Protein AF-A0A3M2XS09-F1 (afdb_monomer)

Nearest PDB structures (foldseek):
  5tky-assembly1_A  TM=6.395E-01  e=6.501E-02  Thermochaetoides thermophila DSM 1495
  3qml-assembly2_B  TM=7.418E-01  e=1.379E-01  Saccharomyces cerevisiae
  7n6g-assembly1_6L  TM=7.210E-01  e=4.142E-01  Chlamydomonas reinhardtii
  7sqc-assembly1_Z3  TM=6.525E-01  e=3.286E-01  Chlamydomonas reinhardtii

Sequence (148 aa):
QLSLQGVMPLFGYGSRMKSGAYMPTNHHMNLATWHTINAVYSQKSQLALGSMRYDIEDTGGIDRLFKLIEQRAGHWLAMEVEETKIQLTHTENRHLPMDRVEAGLSVDLSRVMFEAAIDAQLERVRNSVTTLLNDAGVSVEQVNTVFF

Secondary structure (DSSP, 8-state):
-HIIIIIGGGGTTTPBBTTSPBPP-HHHHHHTSGGGGGGGGSHHHHHHHHHHHHHBS--HHHHHHHHHHHTTTHHHHHHHHHHHHHHHTT-SEEEEE-TTTSTT-EEEEEHHHHHHHHHHHHHHHHHHHHHHHHHHT--GGG------

pLDDT: mean 93.39, std 3.36, range [74.25, 97.81]

Mean predicted aligned error: 4.47 Å

Foldseek 3Di:
DCQQPFPLVLQQRQFAWPVRDGDDCVQSVLLLDQVSPVVCLDPVNLVVLVVRCVGTPDNRNSLLNNLCNVVVCSNVSNVLSVVVLVVLVPDAKDKADDVSSPNPDITIDGNVNVCVVCVVVVVVVVVVVVVVCVVVVHDPVNDPDDDD

Solvent-accessible surface area (backbone atoms only — not comparable to full-atom values): 8432 Å² total; per-residue (Å²): 87,50,47,60,72,68,50,31,46,66,40,35,50,87,35,44,25,69,87,71,46,72,51,84,56,65,63,59,54,26,43,64,34,81,91,39,34,68,59,55,68,36,71,70,42,48,52,55,51,58,59,45,60,78,43,37,65,67,52,67,17,45,54,40,41,48,47,31,50,76,69,64,36,46,65,58,54,42,50,56,48,51,54,46,56,58,50,39,74,79,37,66,64,46,80,45,79,37,49,91,62,38,82,85,36,66,46,80,44,42,27,69,57,43,51,63,44,43,43,72,58,53,51,51,53,52,50,52,51,53,50,53,31,58,76,69,73,46,57,79,88,72,61,88,79,87,89,132

Organism: Pseudomonas syringae pv. maculicola (NCBI:txid59511)

Radius of gyration: 19.28 Å; Cα contacts (8 Å, |Δi|>4): 160; chains: 1; bounding box: 45×27×58 Å

InterPro domains:
  IPR013126 Heat shock protein 70 family [PF00012] (70-146)
  IPR043129 ATPase, nucleotide binding domain [SSF53067] (68-147)

Structure (mmCIF, N/CA/C/O backbone):
data_AF-A0A3M2XS09-F1
#
_entry.id   AF-A0A3M2XS09-F1
#
loop_
_atom_site.group_PDB
_atom_site.id
_atom_site.type_symbol
_atom_site.label_atom_id
_atom_site.label_alt_id
_atom_site.label_comp_id
_atom_site.label_asym_id
_atom_site.label_entity_id
_atom_site.label_seq_id
_atom_site.pdbx_PDB_ins_code
_atom_site.Cartn_x
_atom_site.Cartn_y
_atom_site.Cartn_z
_atom_site.occupancy
_atom_site.B_iso_or_equiv
_atom_site.auth_seq_id
_atom_site.auth_comp_id
_atom_site.auth_asym_id
_atom_site.auth_atom_id
_atom_site.pdbx_PDB_model_num
ATOM 1 N N . GLN A 1 1 ? -1.620 -1.458 5.378 1.00 85.06 1 GLN A N 1
ATOM 2 C CA . GLN A 1 1 ? -1.842 -2.913 5.477 1.00 85.06 1 GLN A CA 1
ATOM 3 C C . GLN A 1 1 ? -2.401 -3.482 4.178 1.00 85.06 1 GLN A C 1
ATOM 5 O O . GLN A 1 1 ? -1.633 -4.118 3.472 1.00 85.06 1 GLN A O 1
ATOM 10 N N . LEU A 1 2 ? -3.635 -3.141 3.772 1.00 92.75 2 LEU A N 1
ATOM 11 C CA . LEU A 1 2 ? -4.193 -3.591 2.480 1.00 92.75 2 LEU A CA 1
ATOM 12 C C . LEU A 1 2 ? -3.320 -3.214 1.268 1.00 92.75 2 LEU A C 1
ATOM 14 O O . LEU A 1 2 ? -3.096 -4.045 0.402 1.00 92.75 2 LEU A O 1
ATOM 18 N N . SER A 1 3 ? -2.765 -1.994 1.240 1.00 94.31 3 SER A N 1
ATOM 19 C CA . SER A 1 3 ? -1.822 -1.572 0.187 1.00 94.31 3 SER A CA 1
ATOM 20 C C . SER A 1 3 ? -0.650 -2.554 0.034 1.00 94.31 3 SER A C 1
ATOM 22 O O . SER A 1 3 ? -0.399 -3.056 -1.055 1.00 94.31 3 SER A O 1
ATOM 24 N N . LEU A 1 4 ? 0.033 -2.879 1.138 1.00 94.19 4 LEU A N 1
ATOM 25 C CA . LEU A 1 4 ? 1.226 -3.731 1.131 1.00 94.19 4 LEU A CA 1
ATOM 26 C C . LEU A 1 4 ? 0.913 -5.186 0.772 1.00 94.19 4 LEU A C 1
ATOM 28 O O . LEU A 1 4 ? 1.689 -5.803 0.058 1.00 94.19 4 LEU A O 1
ATOM 32 N N . GLN A 1 5 ? -0.198 -5.729 1.272 1.00 92.50 5 GLN A N 1
ATOM 33 C CA . GLN A 1 5 ? -0.541 -7.142 1.084 1.00 92.50 5 GLN A CA 1
ATOM 34 C C . GLN A 1 5 ? -1.283 -7.404 -0.228 1.00 92.50 5 GLN A C 1
ATOM 36 O O . GLN A 1 5 ? -1.039 -8.417 -0.870 1.00 92.50 5 GLN A O 1
ATOM 41 N N . GLY A 1 6 ? -2.174 -6.495 -0.627 1.00 93.81 6 GLY A N 1
ATOM 42 C CA . GLY A 1 6 ? -3.039 -6.675 -1.789 1.00 93.81 6 GLY A CA 1
ATOM 43 C C . GLY A 1 6 ? -2.508 -6.039 -3.067 1.00 93.81 6 GLY A C 1
ATOM 44 O O . GLY A 1 6 ? -2.728 -6.573 -4.140 1.00 93.81 6 GLY A O 1
ATOM 45 N N . VAL A 1 7 ? -1.803 -4.908 -2.984 1.00 96.50 7 VAL A N 1
ATOM 46 C CA . VAL A 1 7 ? -1.446 -4.118 -4.178 1.00 96.50 7 VAL A CA 1
ATOM 47 C C . VAL A 1 7 ? 0.046 -4.143 -4.477 1.00 96.50 7 VAL A C 1
ATOM 49 O O . VAL A 1 7 ? 0.450 -4.386 -5.611 1.00 96.50 7 VAL A O 1
ATOM 52 N N . MET A 1 8 ? 0.889 -3.929 -3.469 1.00 96.31 8 MET A N 1
ATOM 53 C CA . MET A 1 8 ? 2.339 -3.846 -3.651 1.00 96.31 8 MET A CA 1
ATOM 54 C C . MET A 1 8 ? 3.011 -5.111 -4.222 1.00 96.31 8 MET A C 1
ATOM 56 O O . MET A 1 8 ? 4.060 -4.942 -4.850 1.00 96.31 8 MET A O 1
ATOM 60 N N . PRO A 1 9 ? 2.465 -6.345 -4.110 1.00 95.44 9 PRO A N 1
ATOM 61 C CA . PRO A 1 9 ? 3.035 -7.505 -4.799 1.00 95.44 9 PRO A CA 1
ATOM 62 C C . PRO A 1 9 ? 3.075 -7.343 -6.325 1.00 95.44 9 PRO A C 1
ATOM 64 O O . PRO A 1 9 ? 4.050 -7.754 -6.951 1.00 95.44 9 PRO A O 1
ATOM 67 N N . LEU A 1 10 ? 2.101 -6.640 -6.926 1.00 95.50 10 LEU A N 1
ATOM 68 C CA . LEU A 1 10 ? 2.131 -6.306 -8.360 1.00 95.50 10 LEU A CA 1
ATOM 69 C C . LEU A 1 10 ? 3.328 -5.428 -8.745 1.00 95.50 10 LEU A C 1
ATOM 71 O O . LEU A 1 10 ? 3.707 -5.391 -9.914 1.00 95.50 10 LEU A O 1
ATOM 75 N N . PHE A 1 11 ? 3.910 -4.740 -7.762 1.00 95.62 11 PHE A N 1
ATOM 76 C CA . PHE A 1 11 ? 5.038 -3.821 -7.878 1.00 95.62 11 PHE A CA 1
ATOM 77 C C . PHE A 1 11 ? 6.332 -4.405 -7.278 1.00 95.62 11 PHE A C 1
ATOM 79 O O . PHE A 1 11 ? 7.251 -3.666 -6.918 1.00 95.62 11 PHE A O 1
ATOM 86 N N . GLY A 1 12 ? 6.411 -5.732 -7.124 1.00 93.75 12 GLY A N 1
ATOM 87 C CA . GLY A 1 12 ? 7.618 -6.438 -6.681 1.00 93.75 12 GLY A CA 1
ATOM 88 C C . GLY A 1 12 ? 7.816 -6.515 -5.162 1.00 93.75 12 GLY A C 1
ATOM 89 O O . GLY A 1 12 ? 8.904 -6.843 -4.689 1.00 93.75 12 GLY A O 1
ATOM 90 N N . TYR A 1 13 ? 6.797 -6.198 -4.360 1.00 94.81 13 TYR A N 1
ATOM 91 C CA . TYR A 1 13 ? 6.881 -6.413 -2.915 1.00 94.81 13 TYR A CA 1
ATOM 92 C C . TYR A 1 13 ? 6.928 -7.910 -2.594 1.00 94.81 13 TYR A C 1
ATOM 94 O O . TYR A 1 13 ? 6.072 -8.673 -3.033 1.00 94.81 13 TYR A O 1
ATOM 102 N N . GLY A 1 14 ? 7.925 -8.321 -1.808 1.00 92.38 14 GLY A N 1
ATOM 103 C CA . GLY A 1 14 ? 8.172 -9.730 -1.484 1.00 92.38 14 GLY A CA 1
ATOM 104 C C . GLY A 1 14 ? 8.993 -10.488 -2.533 1.00 92.38 14 GLY A C 1
ATOM 105 O O . GLY A 1 14 ? 9.324 -11.651 -2.307 1.00 92.38 14 GLY A O 1
ATOM 106 N N . SER A 1 15 ? 9.373 -9.839 -3.639 1.00 92.56 15 SER A N 1
ATOM 107 C CA . SER A 1 15 ? 10.244 -10.427 -4.659 1.00 92.56 15 SER A CA 1
ATOM 108 C C . SER A 1 15 ? 11.653 -10.709 -4.129 1.00 92.56 15 SER A C 1
ATOM 110 O O . SER A 1 15 ? 12.110 -10.137 -3.131 1.00 92.56 15 SER A O 1
ATOM 112 N N . ARG A 1 16 ? 12.360 -11.600 -4.830 1.00 93.50 16 ARG A N 1
ATOM 113 C CA . ARG A 1 16 ? 13.740 -11.981 -4.523 1.00 93.50 16 ARG A CA 1
ATOM 114 C C . ARG A 1 16 ? 14.740 -11.273 -5.426 1.00 93.50 16 ARG A C 1
ATOM 116 O O . ARG A 1 16 ? 14.477 -10.975 -6.592 1.00 93.50 16 ARG A O 1
ATOM 123 N N . MET A 1 17 ? 15.907 -11.020 -4.857 1.00 92.31 17 MET A N 1
ATOM 124 C CA . MET A 1 17 ? 17.109 -10.657 -5.590 1.00 92.31 17 MET A CA 1
ATOM 125 C C . MET A 1 17 ? 17.770 -11.923 -6.146 1.00 92.31 17 MET A C 1
ATOM 127 O O . MET A 1 17 ? 17.627 -13.001 -5.573 1.00 92.31 17 MET A O 1
ATOM 131 N N . LYS A 1 18 ? 18.590 -11.787 -7.191 1.00 92.19 18 LYS A N 1
ATOM 132 C CA . LYS A 1 18 ? 19.431 -12.855 -7.762 1.00 92.19 18 LYS A CA 1
ATOM 133 C C . LYS A 1 18 ? 20.373 -13.493 -6.737 1.00 92.19 18 LYS A C 1
ATOM 135 O O . LYS A 1 18 ? 20.793 -14.630 -6.907 1.00 92.19 18 LYS A O 1
ATOM 140 N N . SER A 1 19 ? 20.697 -12.772 -5.664 1.00 91.81 19 SER A N 1
ATOM 141 C CA . SER A 1 19 ? 21.458 -13.283 -4.518 1.00 91.81 19 SER A CA 1
ATOM 142 C C . SER A 1 19 ? 20.656 -14.224 -3.604 1.00 91.81 19 SER A C 1
ATOM 144 O O . SER A 1 19 ? 21.216 -14.777 -2.662 1.00 91.81 19 SER A O 1
ATOM 146 N N . GLY A 1 20 ? 19.347 -14.377 -3.827 1.00 91.06 20 GLY A N 1
ATOM 147 C CA . GLY A 1 20 ? 18.414 -15.124 -2.979 1.00 91.06 20 GLY A CA 1
ATOM 148 C C . GLY A 1 20 ? 17.820 -14.312 -1.819 1.00 91.06 20 GLY A C 1
ATOM 149 O O . GLY A 1 20 ? 16.843 -14.752 -1.203 1.00 91.06 20 GLY A O 1
ATOM 150 N N . ALA A 1 21 ? 18.366 -13.124 -1.532 1.00 92.19 21 ALA A N 1
ATOM 151 C CA . ALA A 1 21 ? 17.849 -12.212 -0.514 1.00 92.19 21 ALA A CA 1
ATOM 152 C C . ALA A 1 21 ? 16.489 -11.615 -0.915 1.00 92.19 21 ALA A C 1
ATOM 154 O O . ALA A 1 21 ? 16.158 -11.521 -2.097 1.00 92.19 21 ALA A O 1
ATOM 155 N N . TYR A 1 22 ? 15.704 -11.175 0.070 1.00 90.38 22 TYR A N 1
ATOM 156 C CA . TYR A 1 22 ? 14.486 -10.412 -0.205 1.00 90.38 22 TYR A CA 1
ATOM 157 C C . TYR A 1 22 ? 14.817 -9.005 -0.692 1.00 90.38 22 TYR A C 1
ATOM 159 O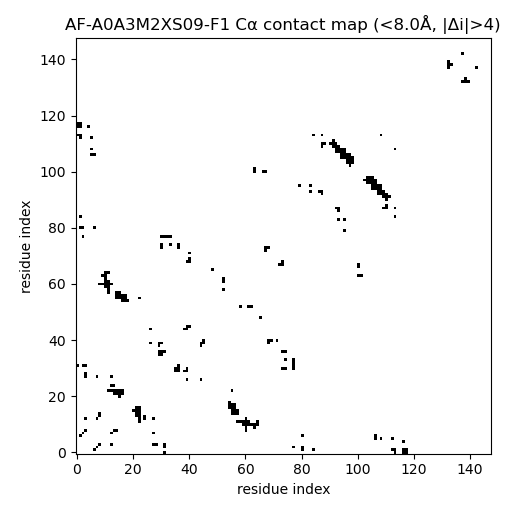 O . TYR A 1 22 ? 15.759 -8.372 -0.211 1.00 90.38 22 TYR A O 1
ATOM 167 N N . MET A 1 23 ? 13.996 -8.503 -1.611 1.00 89.94 23 MET A N 1
ATOM 168 C CA . MET A 1 23 ? 14.089 -7.126 -2.065 1.00 89.94 23 MET A CA 1
ATOM 169 C C . MET A 1 23 ? 13.863 -6.142 -0.896 1.00 89.94 23 MET A C 1
ATOM 171 O O . MET A 1 23 ? 12.937 -6.330 -0.099 1.00 89.94 23 MET A O 1
ATOM 175 N N . PRO A 1 24 ? 14.648 -5.051 -0.809 1.00 89.69 24 PRO A N 1
ATOM 176 C CA . PRO A 1 24 ? 14.374 -3.957 0.116 1.00 89.69 24 PRO A CA 1
ATOM 177 C C . PRO A 1 24 ? 12.970 -3.3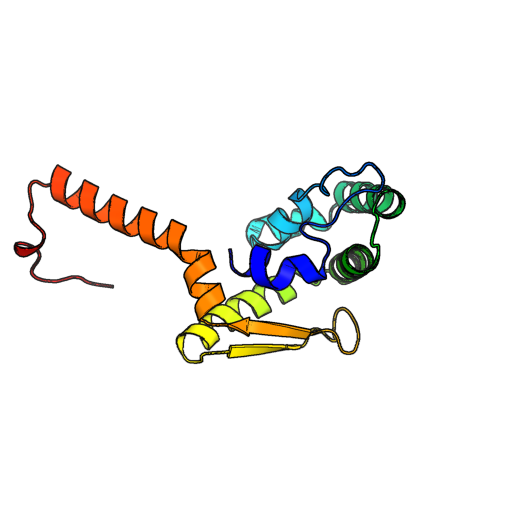62 -0.075 1.00 89.69 24 PRO A C 1
ATOM 179 O O . PRO A 1 24 ? 12.581 -2.983 -1.177 1.00 89.69 24 PRO A O 1
ATOM 182 N N . THR A 1 25 ? 12.225 -3.202 1.019 1.00 91.88 25 THR A N 1
ATOM 183 C CA . THR A 1 25 ? 10.798 -2.827 0.988 1.00 91.88 25 THR A CA 1
ATOM 184 C C . THR A 1 25 ? 10.527 -1.334 1.190 1.00 91.88 25 THR A C 1
ATOM 186 O O . THR A 1 25 ? 9.375 -0.903 1.168 1.00 91.88 25 THR A O 1
ATOM 189 N N . ASN A 1 26 ? 11.566 -0.515 1.384 1.00 92.62 26 ASN A N 1
ATOM 190 C CA . ASN A 1 26 ? 11.417 0.895 1.763 1.00 92.62 26 ASN A CA 1
ATOM 191 C C . ASN A 1 26 ? 10.599 1.712 0.744 1.00 92.62 26 ASN A C 1
ATOM 193 O O . ASN A 1 26 ? 9.805 2.568 1.126 1.00 92.62 26 ASN A O 1
ATOM 197 N N . HIS A 1 27 ? 10.752 1.438 -0.555 1.00 93.50 27 HIS A N 1
ATOM 198 C CA . HIS A 1 27 ? 9.978 2.120 -1.598 1.00 93.50 27 HIS A CA 1
ATOM 199 C C . HIS A 1 27 ? 8.484 1.788 -1.516 1.00 93.50 27 HIS A C 1
ATOM 201 O O . HIS A 1 27 ? 7.657 2.696 -1.576 1.00 93.50 27 HIS A O 1
ATOM 207 N N . HIS A 1 28 ? 8.138 0.517 -1.296 1.00 95.12 28 HIS A N 1
ATOM 208 C CA . HIS A 1 28 ? 6.752 0.081 -1.103 1.00 95.12 28 HIS A CA 1
ATOM 209 C C . HIS A 1 28 ? 6.146 0.668 0.173 1.00 95.12 28 HIS A C 1
ATOM 211 O O . HIS A 1 28 ? 5.010 1.132 0.153 1.00 95.12 28 HIS A O 1
ATOM 217 N N . MET A 1 29 ? 6.915 0.724 1.265 1.00 94.75 29 MET A N 1
ATOM 218 C CA . MET A 1 29 ? 6.472 1.347 2.520 1.00 94.75 29 MET A CA 1
ATOM 219 C C . MET A 1 29 ? 6.176 2.840 2.344 1.00 94.75 29 MET A C 1
ATOM 221 O O . MET A 1 29 ? 5.142 3.321 2.811 1.00 94.75 29 MET A O 1
ATOM 225 N N . ASN A 1 30 ? 7.039 3.5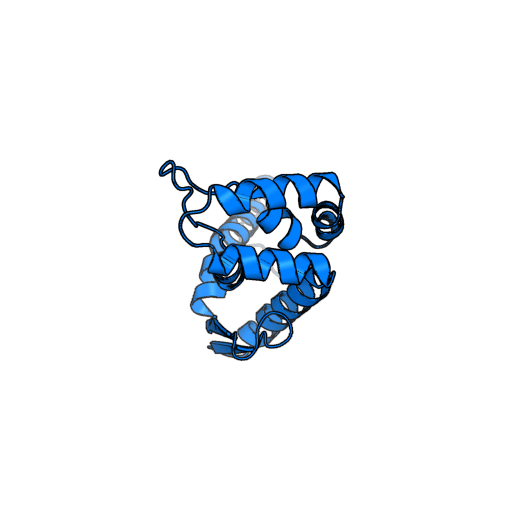55 1.614 1.00 95.12 30 ASN A N 1
ATOM 226 C CA . ASN A 1 30 ? 6.835 4.972 1.320 1.00 95.12 30 ASN A CA 1
ATOM 227 C C . ASN A 1 30 ? 5.598 5.219 0.443 1.00 95.12 30 ASN A C 1
ATOM 229 O O . ASN A 1 30 ? 4.927 6.233 0.624 1.00 95.12 30 ASN A O 1
ATOM 233 N N . LEU A 1 31 ? 5.284 4.306 -0.483 1.00 95.44 31 LEU A N 1
ATOM 234 C CA . LEU A 1 31 ? 4.077 4.364 -1.319 1.00 95.44 31 LEU A CA 1
ATOM 235 C C . LEU A 1 31 ? 2.795 4.010 -0.555 1.00 95.44 31 LEU A C 1
ATOM 237 O O . LEU A 1 31 ? 1.732 4.538 -0.867 1.00 95.44 31 LEU A O 1
ATOM 241 N N . ALA A 1 32 ? 2.887 3.143 0.453 1.00 93.56 32 ALA A N 1
ATOM 242 C CA . ALA A 1 32 ? 1.746 2.720 1.262 1.00 93.56 32 ALA A CA 1
ATOM 243 C C . ALA A 1 32 ? 1.284 3.775 2.285 1.00 93.56 32 ALA A C 1
ATOM 245 O O . ALA A 1 32 ? 0.258 3.580 2.939 1.00 93.56 32 ALA A O 1
ATOM 246 N N . THR A 1 33 ? 2.034 4.868 2.442 1.00 91.94 33 THR A N 1
ATOM 247 C CA . THR A 1 33 ? 1.781 5.901 3.448 1.00 91.94 33 THR A CA 1
ATOM 248 C C . THR A 1 33 ? 1.734 7.277 2.789 1.00 91.94 33 THR A C 1
ATOM 250 O O . THR A 1 33 ? 2.747 7.774 2.306 1.00 91.94 33 THR A O 1
ATOM 253 N N . TRP A 1 34 ? 0.559 7.919 2.799 1.00 90.31 34 TRP A N 1
ATOM 254 C CA . TRP A 1 34 ? 0.280 9.157 2.051 1.00 90.31 34 TRP A CA 1
ATOM 255 C C . TRP A 1 34 ? 1.384 10.222 2.155 1.00 90.31 34 TRP A C 1
ATOM 257 O O . TRP A 1 34 ? 1.909 10.690 1.148 1.00 90.31 34 TRP A O 1
ATOM 267 N N . HIS A 1 35 ? 1.788 10.580 3.377 1.00 91.75 35 HIS A N 1
ATOM 268 C CA . HIS A 1 35 ? 2.738 11.670 3.616 1.00 91.75 35 HIS A CA 1
ATOM 269 C C . HIS A 1 35 ? 4.188 11.343 3.215 1.00 91.75 35 HIS A C 1
ATOM 271 O O . HIS A 1 35 ? 5.001 12.256 3.081 1.00 91.75 35 HIS A O 1
ATOM 277 N N . THR A 1 36 ? 4.527 10.071 2.989 1.00 95.62 36 THR A N 1
ATOM 278 C CA . THR A 1 36 ? 5.876 9.651 2.579 1.00 95.62 36 THR A CA 1
ATOM 279 C C . THR A 1 36 ? 6.008 9.404 1.080 1.00 95.62 36 THR A C 1
ATOM 281 O O . THR A 1 36 ? 7.127 9.219 0.603 1.00 95.62 36 THR A O 1
ATOM 284 N N . ILE A 1 37 ? 4.913 9.449 0.310 1.00 95.25 37 ILE A N 1
ATOM 285 C CA . ILE A 1 37 ? 4.922 9.153 -1.135 1.00 95.25 37 ILE A CA 1
ATOM 286 C C . ILE A 1 37 ? 5.942 10.028 -1.873 1.00 95.25 37 ILE A C 1
ATOM 288 O O . ILE A 1 37 ? 6.662 9.552 -2.746 1.00 95.25 37 ILE A O 1
ATOM 292 N N . ASN A 1 38 ? 6.093 11.296 -1.485 1.00 94.31 38 ASN A N 1
ATOM 293 C CA . ASN A 1 38 ? 7.051 12.192 -2.135 1.00 94.31 38 ASN A CA 1
ATOM 294 C C . ASN A 1 38 ? 8.511 11.706 -2.062 1.00 94.31 38 ASN A C 1
ATOM 296 O O . ASN A 1 38 ? 9.307 12.038 -2.942 1.00 94.31 38 ASN A O 1
ATOM 300 N N . ALA A 1 39 ? 8.865 10.881 -1.071 1.00 94.31 39 ALA A N 1
ATOM 301 C CA . ALA A 1 39 ? 10.213 10.338 -0.929 1.00 94.31 39 ALA A CA 1
ATOM 302 C C . ALA A 1 39 ? 10.614 9.436 -2.109 1.00 94.31 39 ALA A C 1
ATOM 304 O O . ALA A 1 39 ? 11.796 9.393 -2.478 1.00 94.31 39 ALA A O 1
ATOM 305 N N . VAL A 1 40 ? 9.656 8.745 -2.744 1.00 92.75 40 VAL A N 1
ATOM 306 C CA . VAL A 1 40 ? 9.964 7.856 -3.877 1.00 92.75 40 VAL A CA 1
ATOM 307 C C . VAL A 1 40 ? 10.298 8.612 -5.161 1.00 92.75 40 VAL A C 1
ATOM 309 O O . VAL A 1 40 ? 10.983 8.063 -6.016 1.00 92.75 40 VAL A O 1
ATOM 312 N N . TYR A 1 41 ? 9.915 9.887 -5.270 1.00 94.06 41 TYR A N 1
ATOM 313 C CA . TYR A 1 41 ? 10.209 10.709 -6.449 1.00 94.06 41 TYR A CA 1
ATOM 314 C C . TYR A 1 41 ? 11.586 11.371 -6.413 1.00 94.06 41 TYR A C 1
ATOM 316 O O . TYR A 1 41 ? 11.998 11.958 -7.414 1.00 94.06 41 TYR A O 1
ATOM 324 N N . SER A 1 42 ? 12.304 11.301 -5.289 1.00 93.31 42 SER A N 1
ATOM 325 C CA . SER A 1 42 ? 13.641 11.889 -5.191 1.00 93.31 42 SER A CA 1
ATOM 326 C C . SER A 1 42 ? 14.625 11.218 -6.156 1.00 93.31 42 SER A C 1
ATOM 328 O O . SER A 1 42 ? 14.555 10.013 -6.399 1.00 93.31 42 SER A O 1
ATOM 330 N N . GLN A 1 43 ? 15.594 11.983 -6.665 1.00 91.44 43 GLN A N 1
ATOM 331 C CA . GLN A 1 43 ? 16.637 11.454 -7.552 1.00 91.44 43 GLN A CA 1
ATOM 332 C C . GLN A 1 43 ? 17.397 10.288 -6.903 1.00 91.44 43 GLN A C 1
ATOM 334 O O . GLN A 1 43 ? 17.668 9.282 -7.552 1.00 91.44 43 GLN A O 1
ATOM 339 N N . LYS A 1 44 ? 17.680 10.388 -5.598 1.00 90.50 44 LYS A N 1
ATOM 340 C CA . LYS A 1 44 ? 18.310 9.316 -4.819 1.00 90.50 44 LYS A CA 1
ATOM 341 C C . LYS A 1 44 ? 17.494 8.021 -4.872 1.00 90.50 44 LYS A C 1
ATOM 343 O O . LYS A 1 44 ? 18.068 6.960 -5.098 1.00 90.50 44 LYS A O 1
ATOM 348 N N . SER A 1 45 ? 16.177 8.109 -4.679 1.00 89.31 45 SER A N 1
ATOM 349 C CA . SER A 1 45 ? 15.282 6.949 -4.745 1.00 89.31 45 SER A CA 1
ATOM 350 C C . SER A 1 45 ? 15.260 6.326 -6.137 1.00 89.31 45 SER A C 1
ATOM 352 O O . SER A 1 45 ? 15.327 5.107 -6.249 1.00 89.31 45 SER A O 1
ATOM 354 N N . GLN A 1 46 ? 15.224 7.145 -7.189 1.00 88.94 46 GLN A N 1
ATOM 355 C CA . GLN A 1 46 ? 15.223 6.656 -8.570 1.00 88.94 46 GLN A CA 1
ATOM 356 C C . GLN A 1 46 ? 16.540 5.964 -8.944 1.00 88.94 46 GLN A C 1
ATOM 358 O O . GLN A 1 46 ? 16.513 4.903 -9.558 1.00 88.94 46 GLN A O 1
ATOM 363 N N . LEU A 1 47 ? 17.687 6.510 -8.524 1.00 89.44 47 LEU A N 1
ATOM 364 C CA . LEU A 1 47 ? 18.994 5.880 -8.740 1.00 89.44 47 LEU A CA 1
ATOM 365 C C . LEU A 1 47 ? 19.110 4.540 -8.003 1.00 89.44 47 LEU A C 1
ATOM 367 O O . LEU A 1 47 ? 19.553 3.557 -8.594 1.00 89.44 47 LEU A O 1
ATOM 371 N N . ALA A 1 48 ? 18.674 4.487 -6.740 1.00 87.69 48 ALA A N 1
ATOM 372 C CA . ALA A 1 48 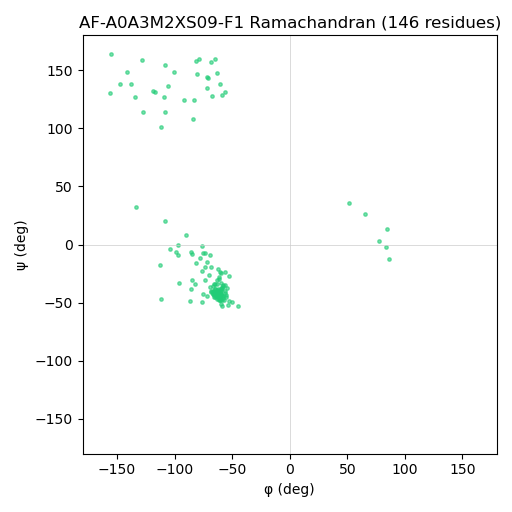? 18.676 3.255 -5.951 1.00 87.69 48 ALA A CA 1
ATOM 373 C C . ALA A 1 48 ? 17.758 2.179 -6.553 1.00 87.69 48 ALA A C 1
ATOM 375 O O . ALA A 1 48 ? 18.110 0.999 -6.580 1.00 87.69 48 ALA A O 1
ATOM 376 N N . LEU A 1 49 ? 16.593 2.577 -7.072 1.00 85.62 49 LEU A N 1
ATOM 377 C CA . LEU A 1 49 ? 15.702 1.663 -7.779 1.00 85.62 49 LEU A CA 1
ATOM 378 C C . LEU A 1 49 ? 16.336 1.182 -9.090 1.00 85.62 49 LEU A C 1
ATOM 380 O O . LEU A 1 49 ? 16.313 -0.014 -9.378 1.00 85.62 49 LEU A O 1
ATOM 384 N N . GLY A 1 50 ? 16.965 2.098 -9.837 1.00 86.19 50 GLY A N 1
ATOM 385 C CA . GLY A 1 50 ? 17.715 1.837 -11.069 1.00 86.19 50 GLY A CA 1
ATOM 386 C C . GLY A 1 50 ? 18.733 0.714 -10.915 1.00 86.19 50 GLY A C 1
ATOM 387 O O . GLY A 1 50 ? 18.744 -0.223 -11.712 1.00 86.19 50 GLY A O 1
ATOM 388 N N . SER A 1 51 ? 19.549 0.772 -9.859 1.00 85.81 51 SER A N 1
ATOM 389 C CA . SER A 1 51 ? 20.516 -0.288 -9.564 1.00 85.81 51 SER A CA 1
ATOM 390 C C . SER A 1 51 ? 19.837 -1.610 -9.202 1.00 85.81 51 SER A C 1
ATOM 392 O O . SER A 1 51 ? 20.245 -2.653 -9.702 1.00 85.81 51 SER A O 1
ATOM 394 N N . MET A 1 52 ? 18.753 -1.577 -8.414 1.00 85.00 52 MET A N 1
ATOM 395 C CA . MET A 1 52 ? 1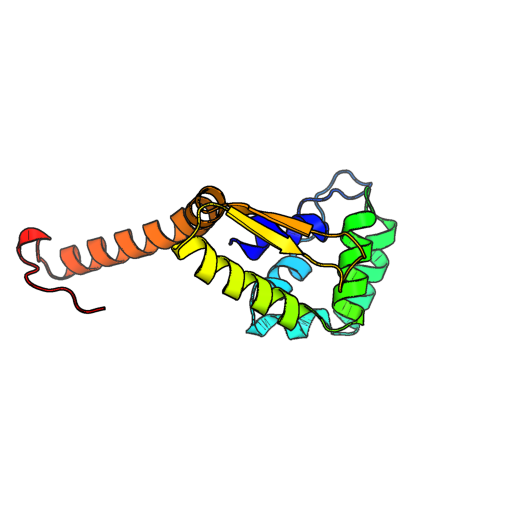8.038 -2.790 -7.989 1.00 85.00 52 MET A CA 1
ATOM 396 C C . MET A 1 52 ? 17.445 -3.590 -9.154 1.00 85.00 52 MET A C 1
ATOM 398 O O . MET A 1 52 ? 17.367 -4.814 -9.070 1.00 85.00 52 MET A O 1
ATOM 402 N N . ARG A 1 53 ? 17.066 -2.934 -10.257 1.00 87.88 53 ARG A N 1
ATOM 403 C CA . ARG A 1 53 ? 16.528 -3.608 -11.449 1.00 87.88 53 ARG A CA 1
ATOM 404 C C . ARG A 1 53 ? 17.465 -4.679 -12.012 1.00 87.88 53 ARG A C 1
ATOM 406 O O . ARG A 1 53 ? 16.998 -5.685 -12.533 1.00 87.88 53 ARG A O 1
ATOM 413 N N . TYR A 1 54 ? 18.778 -4.468 -11.928 1.00 87.69 54 TYR A N 1
ATOM 414 C CA . TYR A 1 54 ? 19.763 -5.423 -12.444 1.00 87.69 54 TYR A CA 1
ATOM 415 C C . TYR A 1 54 ? 19.932 -6.643 -11.539 1.00 87.69 54 TYR A C 1
ATOM 417 O O . TYR A 1 54 ? 20.319 -7.710 -12.022 1.00 87.69 54 TYR A O 1
ATOM 425 N N . ASP A 1 55 ? 19.588 -6.499 -10.262 1.00 89.50 55 ASP A N 1
ATOM 426 C CA . ASP A 1 55 ? 19.808 -7.499 -9.224 1.00 89.50 55 ASP A CA 1
ATOM 427 C C . ASP A 1 55 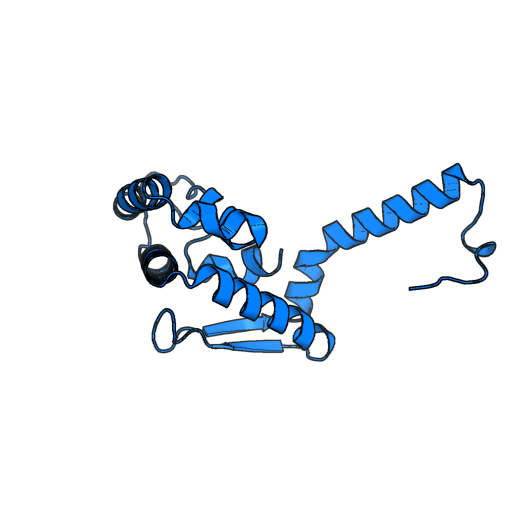? 18.532 -8.255 -8.833 1.00 89.50 55 ASP A C 1
ATOM 429 O O . ASP A 1 55 ? 18.610 -9.175 -8.023 1.00 89.50 55 ASP A O 1
ATOM 433 N N . ILE A 1 56 ? 17.363 -7.907 -9.382 1.00 91.12 56 ILE A N 1
ATOM 434 C CA . ILE A 1 56 ? 16.092 -8.610 -9.139 1.00 91.12 56 ILE A CA 1
ATOM 435 C C . ILE A 1 56 ? 15.991 -9.883 -9.999 1.00 91.12 56 ILE A C 1
ATOM 437 O O . ILE A 1 56 ? 16.506 -9.930 -11.119 1.00 91.12 56 ILE A O 1
ATOM 441 N N . GLU A 1 57 ? 15.345 -10.923 -9.471 1.00 89.38 57 GLU A N 1
ATOM 442 C CA . GLU A 1 57 ? 15.099 -12.176 -10.198 1.00 89.38 57 GLU A CA 1
ATOM 443 C C . GLU A 1 57 ? 13.955 -12.034 -11.218 1.00 89.38 57 GLU A C 1
ATOM 445 O O . GLU A 1 57 ? 14.138 -12.345 -12.393 1.00 89.38 57 GLU A O 1
ATOM 450 N N . ASP A 1 58 ? 12.811 -11.491 -10.787 1.00 86.25 58 ASP A N 1
ATOM 451 C CA . ASP A 1 58 ? 11.659 -11.163 -11.636 1.00 86.25 58 ASP A CA 1
ATOM 452 C C . ASP A 1 58 ? 11.540 -9.642 -11.796 1.00 86.25 58 ASP A C 1
ATOM 454 O O . ASP A 1 58 ? 11.286 -8.910 -10.834 1.00 86.25 58 ASP A O 1
ATOM 458 N N . THR A 1 59 ? 11.737 -9.153 -13.023 1.00 90.19 59 THR A N 1
ATOM 459 C CA . THR A 1 59 ? 11.720 -7.716 -13.312 1.00 90.19 59 THR A CA 1
ATOM 460 C C . THR A 1 59 ? 10.315 -7.149 -13.474 1.00 90.19 59 THR A C 1
ATOM 462 O O . THR A 1 59 ? 10.172 -5.932 -13.394 1.00 90.19 59 THR A O 1
ATOM 465 N N . GLY A 1 60 ? 9.275 -7.968 -13.668 1.00 93.00 60 GLY A N 1
ATOM 466 C CA . GLY A 1 60 ? 7.942 -7.481 -14.040 1.00 93.00 60 GLY A CA 1
ATOM 467 C C . GLY A 1 60 ? 7.349 -6.509 -13.017 1.00 93.00 60 GLY A C 1
ATOM 468 O O . GLY A 1 60 ? 6.911 -5.410 -13.364 1.00 93.00 60 GLY A O 1
ATOM 469 N N . GLY A 1 61 ? 7.402 -6.868 -11.731 1.00 93.69 61 GLY A N 1
ATOM 470 C CA . GLY A 1 61 ? 6.925 -5.993 -10.656 1.00 93.69 61 GLY A CA 1
ATOM 471 C C . GLY A 1 61 ? 7.742 -4.705 -10.521 1.00 93.69 61 GLY A C 1
ATOM 472 O O . GLY A 1 61 ? 7.188 -3.624 -10.322 1.00 93.69 61 GLY A O 1
ATOM 473 N N . ILE A 1 62 ? 9.060 -4.797 -10.695 1.00 92.81 62 ILE A N 1
ATOM 474 C CA . ILE A 1 62 ? 9.955 -3.638 -10.633 1.00 92.81 62 ILE A CA 1
ATOM 475 C C . ILE A 1 62 ? 9.729 -2.687 -11.807 1.00 92.81 62 ILE A C 1
ATOM 477 O O . ILE A 1 62 ? 9.680 -1.476 -11.609 1.00 92.81 62 ILE A O 1
ATOM 481 N N . ASP A 1 63 ? 9.526 -3.213 -13.011 1.00 93.75 63 ASP A N 1
ATOM 482 C CA . ASP A 1 63 ? 9.240 -2.413 -14.201 1.00 93.75 63 ASP A CA 1
ATOM 483 C C . ASP A 1 63 ? 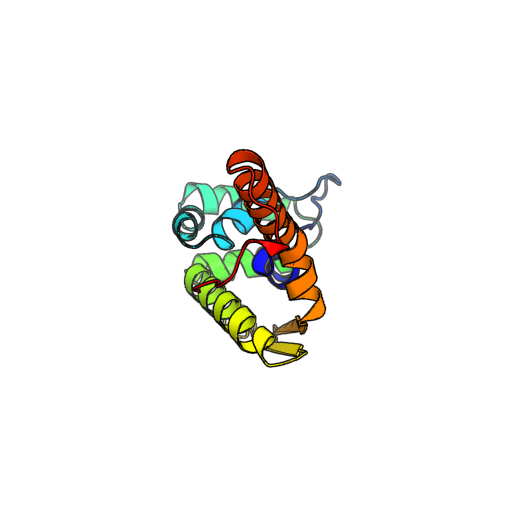7.924 -1.633 -14.039 1.00 93.75 63 ASP A C 1
ATOM 485 O O . ASP A 1 63 ? 7.848 -0.452 -14.386 1.00 93.75 63 ASP A O 1
ATOM 489 N N . ARG A 1 64 ? 6.903 -2.239 -13.420 1.00 95.56 64 ARG A N 1
ATOM 490 C CA . ARG A 1 64 ? 5.663 -1.536 -13.042 1.00 95.56 64 ARG A CA 1
ATOM 491 C C . ARG A 1 64 ? 5.905 -0.463 -11.985 1.00 95.56 64 ARG A C 1
ATOM 493 O O . ARG A 1 64 ? 5.331 0.622 -12.078 1.00 95.56 64 ARG A O 1
ATOM 500 N N . LEU A 1 65 ? 6.766 -0.730 -11.000 1.00 94.81 65 LEU A N 1
ATOM 501 C CA . LEU A 1 65 ? 7.127 0.243 -9.966 1.00 94.81 65 LEU A CA 1
ATOM 502 C C . LEU A 1 65 ? 7.842 1.464 -10.563 1.00 94.81 65 LEU A C 1
ATOM 504 O O . LEU A 1 65 ? 7.525 2.593 -10.186 1.00 94.81 65 LEU A O 1
ATOM 508 N N . PHE A 1 66 ? 8.739 1.262 -11.534 1.00 92.56 66 PHE A N 1
ATOM 509 C CA . PHE A 1 66 ? 9.349 2.361 -12.288 1.00 92.56 66 PHE A CA 1
ATOM 510 C C . PHE A 1 66 ? 8.304 3.203 -13.003 1.00 92.56 66 PHE A C 1
ATOM 512 O O . PHE A 1 66 ? 8.254 4.410 -12.773 1.00 92.56 66 PHE A O 1
ATOM 519 N N . LYS A 1 67 ? 7.421 2.577 -13.791 1.00 93.81 67 LYS A N 1
ATOM 520 C CA . LYS A 1 67 ? 6.353 3.293 -14.507 1.00 93.81 67 LYS A CA 1
ATOM 521 C C . LYS A 1 67 ? 5.487 4.121 -13.555 1.00 93.81 67 LYS A C 1
ATOM 523 O O . LYS A 1 67 ? 5.200 5.283 -13.834 1.00 93.81 67 LYS A O 1
ATOM 528 N N . LEU A 1 68 ? 5.109 3.556 -12.405 1.00 95.31 68 LEU A N 1
ATOM 529 C CA . LEU A 1 68 ? 4.327 4.258 -11.384 1.00 95.31 68 LEU A CA 1
ATOM 530 C C . LEU A 1 68 ? 5.052 5.515 -10.867 1.00 95.31 68 LEU A C 1
ATOM 532 O O . LEU A 1 68 ? 4.430 6.568 -10.695 1.00 95.31 68 LEU A O 1
ATOM 536 N N . ILE A 1 69 ? 6.360 5.414 -10.618 1.00 93.62 69 ILE A N 1
ATOM 537 C CA . ILE A 1 69 ? 7.186 6.514 -10.103 1.00 93.62 69 ILE A CA 1
ATOM 538 C C . ILE A 1 69 ? 7.423 7.580 -11.177 1.00 93.62 69 ILE A C 1
ATOM 540 O O . ILE A 1 69 ? 7.261 8.768 -10.891 1.00 93.62 69 ILE A O 1
ATOM 544 N N . GLU A 1 70 ? 7.746 7.176 -12.406 1.00 92.00 70 GLU A N 1
ATOM 545 C CA . GLU A 1 70 ? 7.960 8.065 -13.556 1.00 92.00 70 GLU A CA 1
ATOM 546 C C . GLU A 1 70 ? 6.713 8.898 -13.868 1.00 92.00 70 GLU A C 1
ATOM 548 O O . GLU A 1 70 ? 6.796 10.112 -14.053 1.00 92.00 70 GLU A O 1
ATOM 553 N N . GLN A 1 71 ? 5.536 8.271 -13.825 1.00 92.94 71 GLN A N 1
ATOM 554 C CA . GLN A 1 71 ? 4.249 8.945 -14.017 1.00 92.94 71 GLN A CA 1
ATOM 555 C C . GLN A 1 71 ? 3.782 9.750 -12.793 1.00 92.94 71 GLN A C 1
ATOM 557 O O . GLN A 1 71 ? 2.704 10.348 -12.824 1.00 92.94 71 GLN A O 1
ATOM 562 N N . ARG A 1 72 ? 4.546 9.741 -11.692 1.00 94.69 72 ARG A N 1
ATOM 563 C CA . ARG A 1 72 ? 4.162 10.329 -10.397 1.00 94.69 72 ARG A CA 1
ATOM 564 C C . ARG A 1 72 ? 2.791 9.859 -9.895 1.00 94.69 72 ARG A C 1
ATOM 566 O O . ARG A 1 72 ? 2.043 10.610 -9.268 1.00 94.69 72 ARG A O 1
ATOM 573 N N . ALA A 1 73 ? 2.465 8.597 -10.156 1.00 95.69 73 ALA A N 1
ATOM 574 C CA . ALA A 1 73 ? 1.149 8.016 -9.920 1.00 95.69 73 ALA A CA 1
ATOM 575 C C . ALA A 1 73 ? 0.979 7.401 -8.515 1.00 95.69 73 ALA A C 1
ATOM 577 O O . ALA A 1 73 ? -0.052 6.799 -8.231 1.00 95.69 73 ALA A O 1
ATOM 578 N N . GLY A 1 74 ? 1.935 7.582 -7.598 1.00 95.81 74 GLY A N 1
ATOM 579 C CA . GLY A 1 74 ? 1.857 7.033 -6.239 1.00 95.81 74 GLY A CA 1
ATOM 580 C C . GLY A 1 74 ? 0.671 7.559 -5.422 1.00 95.81 74 GLY A C 1
ATOM 581 O O . GLY A 1 74 ? 0.010 6.782 -4.744 1.00 95.81 74 GLY A O 1
ATOM 582 N N . HIS A 1 75 ? 0.337 8.851 -5.533 1.00 96.56 75 HIS A N 1
ATOM 583 C CA . HIS A 1 75 ? -0.848 9.401 -4.853 1.00 96.56 75 HIS A CA 1
ATOM 584 C C . HIS A 1 75 ? -2.149 8.877 -5.462 1.00 96.56 75 HIS A C 1
ATOM 586 O O . HIS A 1 75 ? -3.097 8.609 -4.734 1.00 96.56 75 HIS A O 1
ATOM 592 N N . TRP A 1 76 ? -2.189 8.689 -6.784 1.00 96.00 76 TRP A N 1
ATOM 593 C CA . TRP A 1 76 ? -3.327 8.048 -7.440 1.00 96.00 76 TRP A CA 1
ATOM 594 C C . TRP A 1 76 ? -3.526 6.621 -6.923 1.00 96.00 76 TRP A C 1
ATOM 596 O O . TRP A 1 76 ? -4.624 6.288 -6.495 1.00 96.00 76 TRP A O 1
ATOM 606 N N . LEU A 1 77 ? -2.457 5.823 -6.856 1.00 96.69 77 LEU A N 1
ATOM 607 C CA . LEU A 1 77 ? -2.526 4.464 -6.323 1.00 96.69 77 LEU A CA 1
ATOM 608 C C . LEU A 1 77 ? -3.009 4.443 -4.867 1.00 96.69 77 LEU A C 1
ATOM 610 O O . LEU A 1 77 ? -3.808 3.589 -4.492 1.00 96.69 77 LEU A O 1
ATOM 614 N N . ALA A 1 78 ? -2.548 5.393 -4.049 1.00 95.81 78 ALA A N 1
ATOM 615 C CA . ALA A 1 78 ? -3.018 5.530 -2.676 1.00 95.81 78 ALA A CA 1
ATOM 616 C C . ALA A 1 78 ? -4.527 5.823 -2.619 1.00 95.81 78 ALA A C 1
ATOM 618 O O . ALA A 1 78 ? -5.229 5.177 -1.847 1.00 95.81 78 ALA A O 1
ATOM 619 N N . MET A 1 79 ? -5.038 6.726 -3.465 1.00 95.75 79 MET A N 1
ATOM 620 C CA . MET A 1 79 ? -6.477 7.011 -3.550 1.00 95.75 79 MET A CA 1
ATOM 621 C C . MET A 1 79 ? -7.288 5.783 -3.982 1.00 95.75 79 MET A C 1
ATOM 623 O O . MET A 1 79 ? -8.296 5.489 -3.349 1.00 95.75 79 MET A O 1
ATOM 627 N N . GLU A 1 80 ? -6.832 5.026 -4.985 1.00 96.50 80 GLU A N 1
ATOM 628 C CA . GLU A 1 80 ? -7.501 3.783 -5.408 1.00 96.50 80 GLU A CA 1
ATOM 629 C C . GLU A 1 80 ? -7.569 2.747 -4.280 1.00 96.50 80 GLU A C 1
ATOM 631 O O . GLU A 1 80 ? -8.582 2.068 -4.094 1.00 96.50 80 GLU A O 1
ATOM 636 N N . VAL A 1 81 ? -6.499 2.635 -3.489 1.00 96.00 81 VAL A N 1
ATOM 637 C CA . VAL A 1 81 ? -6.469 1.745 -2.326 1.00 96.00 81 VAL A CA 1
ATOM 638 C C . VAL A 1 81 ? -7.439 2.208 -1.240 1.00 96.00 81 VAL A C 1
ATOM 640 O O . VAL A 1 81 ? -8.125 1.366 -0.663 1.00 96.00 81 VAL A O 1
ATOM 643 N N . GLU A 1 82 ? -7.517 3.506 -0.942 1.00 95.75 82 GLU A N 1
ATOM 644 C CA . GLU A 1 82 ? -8.481 4.017 0.043 1.00 95.75 82 GLU A CA 1
ATOM 645 C C . GLU A 1 82 ? -9.926 3.811 -0.417 1.00 95.75 82 GLU A C 1
ATOM 647 O O . GLU A 1 82 ? -10.741 3.278 0.336 1.00 95.75 82 GLU A O 1
ATOM 652 N N . GLU A 1 83 ? -10.221 4.122 -1.676 1.00 96.69 83 GLU A N 1
ATOM 653 C CA . GLU A 1 83 ? -11.529 3.872 -2.281 1.00 96.69 83 GLU A CA 1
ATOM 654 C C . GLU A 1 83 ? -11.879 2.374 -2.223 1.00 96.69 83 GLU A C 1
ATOM 656 O O . GLU A 1 83 ? -13.017 1.997 -1.937 1.00 96.69 83 GLU A O 1
ATOM 661 N N . THR A 1 84 ? -10.890 1.493 -2.414 1.00 96.81 84 THR A N 1
ATOM 662 C CA . THR A 1 84 ? -11.068 0.039 -2.266 1.00 96.81 84 THR A CA 1
ATOM 663 C C . THR A 1 84 ? -11.465 -0.351 -0.848 1.00 96.81 84 THR A C 1
ATOM 665 O O . THR A 1 84 ? -12.415 -1.114 -0.687 1.00 96.81 84 THR A O 1
ATOM 668 N N . LYS A 1 85 ? -10.815 0.192 0.185 1.00 95.44 85 LYS A N 1
ATOM 669 C CA . LYS A 1 85 ? -11.206 -0.088 1.579 1.00 95.44 85 LYS A CA 1
ATOM 670 C C . LYS A 1 85 ? -12.644 0.341 1.866 1.00 95.44 85 LYS A C 1
ATOM 672 O O . LYS A 1 85 ? -13.385 -0.404 2.505 1.00 95.44 85 LYS A O 1
ATOM 677 N N . ILE A 1 86 ? -13.047 1.514 1.372 1.00 96.38 86 ILE A N 1
ATOM 678 C CA . ILE A 1 86 ? -14.416 2.019 1.532 1.00 96.38 86 ILE A CA 1
ATOM 679 C C . ILE A 1 86 ? -15.404 1.036 0.891 1.00 96.38 86 ILE A C 1
ATOM 681 O O . ILE A 1 86 ? -16.320 0.558 1.554 1.00 96.38 86 ILE A O 1
ATOM 685 N N . GLN A 1 87 ? -15.185 0.637 -0.362 1.00 97.19 87 GLN A N 1
ATOM 686 C CA . GLN A 1 87 ? -16.101 -0.284 -1.043 1.00 97.19 87 GLN A CA 1
ATOM 687 C C . GLN A 1 87 ? -16.131 -1.692 -0.434 1.00 97.19 87 GLN A C 1
ATOM 689 O O . GLN A 1 87 ? -17.203 -2.299 -0.359 1.00 97.19 87 GLN A O 1
ATOM 694 N N . LEU A 1 88 ? -14.999 -2.202 0.059 1.00 97.38 88 LEU A N 1
ATOM 695 C CA . LEU A 1 88 ? -14.935 -3.487 0.769 1.00 97.38 88 LEU A CA 1
ATOM 696 C C . LEU A 1 88 ? -15.628 -3.452 2.139 1.00 97.38 88 LEU A C 1
ATOM 698 O O . LEU A 1 88 ? -15.856 -4.499 2.730 1.00 97.38 88 LEU A O 1
ATOM 702 N N . THR A 1 89 ? -16.044 -2.277 2.625 1.00 95.12 89 THR A N 1
ATOM 703 C CA . THR A 1 89 ? -16.965 -2.176 3.770 1.00 95.12 89 THR A CA 1
ATOM 704 C C . THR A 1 89 ? -18.376 -2.636 3.398 1.00 95.12 89 THR A C 1
ATOM 706 O O . THR A 1 89 ? -19.108 -3.146 4.248 1.00 95.12 89 THR A O 1
ATOM 709 N N . HIS A 1 90 ? -18.754 -2.550 2.119 1.00 96.00 90 HIS A N 1
ATOM 710 C CA . HIS A 1 90 ? -20.101 -2.857 1.622 1.00 96.00 90 HIS A CA 1
ATOM 711 C C . HIS A 1 90 ? -20.174 -4.097 0.724 1.00 96.00 90 HIS A C 1
ATOM 713 O O . HIS A 1 90 ? -21.252 -4.648 0.531 1.00 96.00 90 HIS A O 1
ATOM 719 N N . THR A 1 91 ? -19.042 -4.556 0.191 1.00 97.31 91 THR A N 1
ATOM 720 C CA . THR A 1 91 ? -18.964 -5.663 -0.775 1.00 97.31 91 THR A CA 1
ATOM 721 C C . THR A 1 91 ? -17.960 -6.722 -0.327 1.00 97.31 91 THR A C 1
ATOM 723 O O . THR A 1 91 ? -17.100 -6.442 0.501 1.00 97.31 91 THR A O 1
ATOM 726 N N . GLU A 1 92 ? -18.087 -7.948 -0.839 1.00 97.69 92 GLU A N 1
ATOM 727 C CA . GLU A 1 92 ? -17.175 -9.052 -0.493 1.00 97.69 92 GLU A CA 1
ATOM 728 C C . GLU A 1 92 ? -15.878 -9.032 -1.298 1.00 97.69 92 GLU A C 1
ATOM 730 O O . GLU A 1 92 ? -14.824 -9.412 -0.797 1.00 97.69 92 GLU A O 1
ATOM 735 N N . ASN A 1 93 ? -15.948 -8.592 -2.552 1.00 97.56 93 ASN A N 1
ATOM 736 C CA . ASN A 1 93 ? -14.815 -8.552 -3.462 1.00 97.56 93 ASN A CA 1
ATOM 737 C C . ASN A 1 93 ? -14.881 -7.288 -4.308 1.00 97.56 93 ASN A C 1
ATOM 739 O O . ASN A 1 93 ? -15.965 -6.827 -4.671 1.00 97.56 93 ASN A O 1
ATOM 743 N N . ARG A 1 94 ? -13.709 -6.778 -4.673 1.00 97.25 94 ARG A N 1
ATOM 744 C CA . ARG A 1 94 ? -13.540 -5.674 -5.604 1.00 97.25 94 ARG A CA 1
ATOM 745 C C . ARG A 1 94 ? -12.441 -6.001 -6.600 1.00 97.25 94 ARG A C 1
ATOM 747 O O . ARG A 1 94 ? -11.308 -6.274 -6.213 1.00 97.25 94 ARG A O 1
ATOM 754 N N . HIS A 1 95 ? -12.782 -5.871 -7.874 1.00 97.44 95 HIS A N 1
ATOM 755 C CA . HIS A 1 95 ? -11.814 -5.835 -8.955 1.00 97.44 95 HIS A CA 1
ATOM 756 C C . HIS A 1 95 ? -11.261 -4.414 -9.096 1.00 97.44 95 HIS A C 1
ATOM 758 O O . HIS A 1 95 ? -12.030 -3.460 -9.250 1.00 97.44 95 HIS A O 1
ATOM 764 N N . LEU A 1 96 ? -9.942 -4.259 -9.024 1.00 96.69 96 LEU A N 1
ATOM 765 C CA . LEU A 1 96 ? -9.258 -2.980 -9.183 1.00 96.69 96 LEU A CA 1
ATOM 766 C C . LEU A 1 96 ? -8.435 -2.982 -10.482 1.00 96.69 96 LEU A C 1
ATOM 768 O O . LEU A 1 96 ? -7.337 -3.549 -10.495 1.00 96.69 96 LEU A O 1
ATOM 772 N N . PRO A 1 97 ? -8.933 -2.358 -11.566 1.00 96.25 97 PRO A N 1
ATOM 773 C CA . PRO A 1 97 ? -8.167 -2.192 -12.796 1.00 96.25 97 PRO A CA 1
ATOM 774 C C . PRO A 1 97 ? -7.035 -1.170 -12.609 1.00 96.25 97 PRO A C 1
ATOM 776 O O . PRO A 1 97 ? -7.178 -0.167 -11.910 1.00 96.25 97 PRO A O 1
ATOM 779 N N . MET A 1 98 ? -5.893 -1.424 -13.247 1.00 94.94 98 MET A N 1
ATOM 780 C CA . MET A 1 98 ? -4.662 -0.633 -13.147 1.00 94.94 98 MET A CA 1
ATOM 781 C C . MET A 1 98 ? -4.038 -0.343 -14.519 1.00 94.94 98 MET A C 1
ATOM 783 O O . MET A 1 98 ? -2.821 -0.179 -14.628 1.00 94.94 98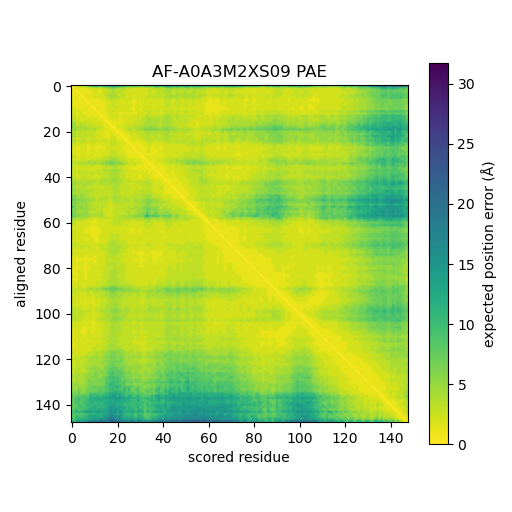 MET A O 1
ATOM 787 N N . ASP A 1 99 ? -4.868 -0.198 -15.556 1.00 93.88 99 ASP A N 1
ATOM 788 C CA . ASP A 1 99 ? -4.445 0.071 -16.941 1.00 93.88 99 ASP A CA 1
ATOM 789 C C . ASP A 1 99 ? -3.509 1.276 -17.086 1.00 93.88 99 ASP A C 1
ATOM 791 O O . ASP A 1 99 ? -2.672 1.329 -17.986 1.00 93.88 99 ASP A O 1
ATOM 795 N N . ARG A 1 100 ? -3.614 2.238 -16.163 1.00 90.88 100 ARG A N 1
ATOM 796 C CA . ARG A 1 100 ? -2.723 3.401 -16.082 1.00 90.88 100 ARG A CA 1
ATOM 797 C C . ARG A 1 100 ? -1.246 3.012 -15.933 1.00 90.88 100 ARG A C 1
ATOM 799 O O . ARG A 1 100 ? -0.371 3.714 -16.437 1.00 90.88 100 ARG A O 1
ATOM 806 N N . VAL A 1 101 ? -0.968 1.920 -15.225 1.00 93.25 101 VAL A N 1
ATOM 807 C CA . VAL A 1 101 ? 0.387 1.402 -14.997 1.00 93.25 101 VAL A CA 1
ATOM 808 C C . VAL A 1 101 ? 0.799 0.482 -16.142 1.00 93.25 101 VAL A C 1
ATOM 810 O O . VAL A 1 101 ? 1.895 0.607 -16.691 1.00 93.25 101 VAL A O 1
ATOM 813 N N . GLU A 1 102 ? -0.075 -0.453 -16.496 1.00 94.44 102 GLU A N 1
ATOM 814 C CA . GLU A 1 102 ? 0.147 -1.444 -17.541 1.00 94.44 102 GLU A CA 1
ATOM 815 C C . GLU A 1 102 ? -1.207 -1.921 -18.062 1.00 94.44 102 GLU A C 1
ATOM 817 O O . GLU A 1 102 ? -2.082 -2.266 -17.273 1.00 94.44 102 GLU A O 1
ATOM 822 N N . ALA A 1 103 ? -1.384 -1.924 -19.384 1.00 95.00 103 ALA A N 1
ATOM 823 C CA . ALA A 1 103 ? -2.646 -2.311 -20.005 1.00 95.00 103 ALA A CA 1
ATOM 824 C C . ALA A 1 103 ? -3.039 -3.745 -19.613 1.00 95.00 103 ALA A C 1
ATOM 826 O O . ALA A 1 103 ? -2.233 -4.666 -19.753 1.00 95.00 103 ALA A O 1
ATOM 827 N N . GLY A 1 104 ? -4.272 -3.923 -19.135 1.00 95.50 104 GLY A N 1
ATOM 828 C CA . GLY A 1 104 ? -4.784 -5.208 -18.658 1.00 95.50 104 GLY A CA 1
ATOM 829 C C . GLY A 1 104 ? -4.302 -5.618 -17.263 1.00 95.50 104 GLY A C 1
ATOM 830 O O . GLY A 1 104 ? -4.636 -6.712 -16.814 1.00 95.50 104 GLY A O 1
ATOM 831 N N . LEU A 1 105 ? -3.528 -4.779 -16.564 1.00 96.56 105 LEU A N 1
ATOM 832 C CA . LEU A 1 105 ? -3.161 -5.035 -15.174 1.00 96.56 105 LEU A CA 1
ATOM 833 C C . LEU A 1 105 ? -4.372 -4.821 -14.269 1.00 96.56 105 LEU A C 1
ATOM 835 O O . LEU A 1 105 ? -5.053 -3.801 -14.351 1.00 96.56 105 LEU A O 1
ATOM 839 N N . SER A 1 106 ? -4.590 -5.746 -13.346 1.00 96.81 106 SER A N 1
ATOM 840 C CA . SER A 1 106 ? -5.646 -5.646 -12.345 1.00 96.81 106 SER A CA 1
ATOM 841 C C . SER A 1 106 ? -5.308 -6.459 -11.104 1.00 96.81 106 SER A C 1
A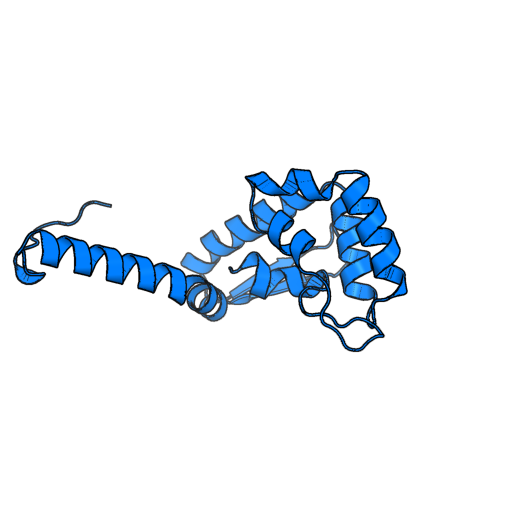TOM 843 O O . SER A 1 106 ? -4.460 -7.353 -11.149 1.00 96.81 106 SER A O 1
ATOM 845 N N . VAL A 1 107 ? -6.019 -6.198 -10.011 1.00 96.75 107 VAL A N 1
ATOM 846 C CA . VAL A 1 107 ? -6.003 -7.056 -8.824 1.00 96.75 107 VAL A CA 1
ATOM 847 C C . VAL A 1 107 ? -7.399 -7.235 -8.252 1.00 96.75 107 VAL A C 1
ATOM 849 O O . VAL A 1 107 ? -8.160 -6.276 -8.145 1.00 96.75 107 VAL A O 1
ATOM 852 N N . ASP A 1 108 ? -7.711 -8.464 -7.854 1.00 97.44 108 ASP A N 1
ATOM 853 C CA . ASP A 1 108 ? -8.910 -8.775 -7.087 1.00 97.44 108 ASP A CA 1
ATOM 854 C C . ASP A 1 108 ? -8.593 -8.713 -5.594 1.00 97.44 108 ASP A C 1
ATOM 856 O O . ASP A 1 108 ? -7.673 -9.364 -5.097 1.00 97.44 108 ASP A O 1
ATOM 860 N N . LEU A 1 109 ? -9.356 -7.896 -4.876 1.00 97.56 109 LEU A N 1
ATOM 861 C CA . LEU A 1 109 ? -9.189 -7.654 -3.451 1.00 97.56 109 LEU A CA 1
ATOM 862 C C . LEU A 1 109 ? -10.466 -8.097 -2.736 1.00 97.56 109 LEU A C 1
ATOM 864 O O . LEU A 1 109 ? -11.562 -7.737 -3.158 1.00 97.56 109 LEU A O 1
ATOM 868 N N . SER A 1 110 ? -10.336 -8.866 -1.655 1.00 97.81 110 SER A N 1
ATOM 869 C CA . SER A 1 110 ? -11.481 -9.359 -0.882 1.00 97.81 110 SER A CA 1
ATOM 870 C C . SER A 1 110 ? -11.609 -8.666 0.472 1.00 97.81 110 SER A C 1
ATOM 872 O O . SER A 1 110 ? -10.616 -8.212 1.053 1.00 97.81 110 SER A O 1
ATOM 874 N N . ARG A 1 111 ? -12.834 -8.631 1.008 1.00 97.38 111 ARG A N 1
ATOM 875 C CA . ARG A 1 111 ? -13.123 -8.171 2.371 1.00 97.38 111 ARG A CA 1
ATOM 876 C C . ARG A 1 111 ? -12.337 -8.988 3.389 1.00 97.38 111 ARG A C 1
ATOM 878 O O . ARG A 1 111 ? -11.693 -8.405 4.248 1.00 97.38 111 ARG A O 1
ATOM 885 N N . VAL A 1 112 ? -12.304 -10.311 3.232 1.00 96.81 112 VAL A N 1
ATOM 886 C CA . VAL A 1 112 ? -11.550 -11.219 4.114 1.00 96.81 112 VAL A CA 1
ATOM 887 C C . VAL A 1 112 ? -10.071 -10.830 4.185 1.00 96.81 112 VAL A C 1
ATOM 889 O O . VAL A 1 112 ? -9.495 -10.757 5.268 1.00 96.81 112 VAL A O 1
ATOM 892 N N . MET A 1 113 ? -9.445 -10.535 3.042 1.00 95.38 113 MET A N 1
ATOM 893 C CA . MET A 1 113 ? -8.057 -10.076 3.024 1.00 95.38 113 MET A CA 1
ATOM 894 C C . MET A 1 113 ? -7.912 -8.694 3.670 1.00 95.38 113 MET A C 1
ATOM 896 O O . MET A 1 113 ? -6.944 -8.459 4.389 1.00 95.38 113 MET A O 1
ATOM 900 N N . PHE A 1 114 ? -8.853 -7.776 3.435 1.00 96.19 114 PHE A N 1
ATOM 901 C CA . PHE A 1 114 ? -8.840 -6.464 4.078 1.00 96.19 114 PHE A CA 1
ATOM 902 C C . PHE A 1 114 ? -8.943 -6.566 5.605 1.00 96.19 114 PHE A C 1
ATOM 904 O O . PHE A 1 114 ? -8.124 -5.960 6.298 1.00 96.19 114 PHE A O 1
ATOM 911 N N . GLU A 1 115 ? -9.876 -7.363 6.120 1.00 95.56 115 GLU A N 1
ATOM 912 C CA . GLU A 1 115 ? -10.066 -7.622 7.549 1.00 95.56 115 GLU A CA 1
ATOM 913 C C . GLU A 1 115 ? -8.814 -8.247 8.168 1.00 95.56 115 GLU A C 1
ATOM 915 O O . GLU A 1 115 ? -8.292 -7.725 9.154 1.00 95.56 115 GLU A O 1
ATOM 920 N N . ALA A 1 116 ? -8.251 -9.278 7.531 1.00 95.12 116 ALA A N 1
ATOM 921 C CA . ALA A 1 116 ? -6.996 -9.889 7.966 1.00 95.12 116 ALA A CA 1
ATOM 922 C C . ALA A 1 116 ? -5.833 -8.882 7.983 1.00 95.12 116 ALA A C 1
ATOM 924 O O . ALA A 1 116 ? -4.998 -8.895 8.889 1.00 95.12 116 ALA A O 1
ATOM 925 N N . ALA A 1 117 ? -5.786 -7.967 7.012 1.00 92.88 117 ALA A N 1
ATOM 926 C CA . ALA A 1 117 ? -4.751 -6.945 6.941 1.00 92.88 117 ALA A CA 1
ATOM 927 C C . ALA A 1 117 ? -4.833 -5.950 8.115 1.00 92.88 117 ALA A C 1
ATOM 929 O O . ALA A 1 117 ? -3.800 -5.449 8.565 1.00 92.88 117 ALA A O 1
ATOM 930 N N . ILE A 1 118 ? -6.034 -5.636 8.612 1.00 93.00 118 ILE A N 1
ATOM 931 C CA . ILE A 1 118 ? -6.235 -4.657 9.695 1.00 93.00 118 ILE A CA 1
ATOM 932 C C . ILE A 1 118 ? -6.377 -5.282 11.085 1.00 93.00 118 ILE A C 1
ATOM 934 O O . ILE A 1 118 ? -6.339 -4.539 12.066 1.00 93.00 118 ILE A O 1
ATOM 938 N N . ASP A 1 119 ? -6.489 -6.606 11.193 1.00 94.06 119 ASP A N 1
ATOM 939 C CA . ASP A 1 119 ? -6.778 -7.315 12.445 1.00 94.06 119 ASP A CA 1
ATOM 940 C C . ASP A 1 119 ? -5.823 -6.927 13.585 1.00 94.06 119 ASP A C 1
ATOM 942 O O . ASP A 1 119 ? -6.254 -6.463 14.639 1.00 94.06 119 ASP A O 1
ATOM 946 N N . ALA A 1 120 ? -4.511 -6.932 13.332 1.00 91.88 120 ALA A N 1
ATOM 947 C CA . ALA A 1 120 ? -3.517 -6.512 14.324 1.00 91.88 120 ALA A CA 1
ATOM 948 C C . ALA A 1 120 ? -3.674 -5.042 14.773 1.00 91.88 120 ALA A C 1
ATOM 950 O O . ALA A 1 120 ? -3.287 -4.676 15.883 1.00 91.88 120 ALA A O 1
ATOM 951 N N . GLN A 1 121 ? -4.210 -4.164 13.918 1.00 91.56 121 GLN A N 1
ATOM 952 C CA . GLN A 1 121 ? -4.500 -2.778 14.297 1.00 91.56 121 GLN A CA 1
ATOM 953 C C . GLN A 1 121 ? -5.750 -2.705 15.174 1.00 91.56 121 GLN A C 1
ATOM 955 O O . GLN A 1 121 ? -5.725 -1.998 16.180 1.00 91.56 121 GLN A O 1
ATOM 960 N N . LEU A 1 122 ? -6.798 -3.454 14.819 1.00 93.00 122 LEU A N 1
ATOM 961 C CA . LEU A 1 122 ? -8.022 -3.562 15.611 1.00 93.00 122 LEU A CA 1
ATOM 962 C C . LEU A 1 122 ? -7.729 -4.141 16.994 1.00 93.00 122 LEU A C 1
ATOM 964 O O . LEU A 1 122 ? -8.242 -3.636 17.987 1.00 93.00 122 LEU A O 1
ATOM 968 N N . GLU A 1 123 ? -6.856 -5.140 17.075 1.00 94.75 123 GLU A N 1
ATOM 969 C CA . GLU A 1 123 ? -6.477 -5.759 18.340 1.00 94.75 123 GLU A CA 1
ATOM 970 C C . GLU A 1 123 ? -5.733 -4.782 19.258 1.00 94.75 123 GLU A C 1
ATOM 972 O O . GLU A 1 123 ? -5.983 -4.724 20.460 1.00 94.75 123 GLU A O 1
ATOM 977 N N . ARG A 1 124 ? -4.873 -3.919 18.704 1.00 94.69 124 ARG A N 1
ATOM 978 C CA . ARG A 1 124 ? -4.259 -2.836 19.490 1.00 94.69 124 ARG A CA 1
ATOM 979 C C . ARG A 1 124 ? -5.293 -1.848 20.022 1.00 94.69 124 ARG A C 1
ATOM 981 O O . ARG A 1 124 ? -5.175 -1.447 21.173 1.00 94.69 124 ARG A O 1
ATOM 988 N N . VAL A 1 125 ? -6.301 -1.488 19.226 1.00 93.94 125 VAL A N 1
ATOM 989 C CA . VAL A 1 125 ? -7.388 -0.601 19.678 1.00 93.94 125 VAL A CA 1
ATOM 990 C C . VAL A 1 125 ? -8.174 -1.249 20.818 1.00 93.94 125 VAL A C 1
ATOM 992 O O . VAL A 1 125 ? -8.373 -0.607 21.846 1.00 93.94 125 VAL A O 1
ATOM 995 N N . ARG A 1 126 ? -8.558 -2.526 20.680 1.00 93.50 126 ARG A N 1
ATOM 996 C CA . ARG A 1 126 ? -9.252 -3.278 21.741 1.00 93.50 126 ARG A CA 1
ATOM 997 C C . ARG A 1 126 ? -8.436 -3.303 23.028 1.00 93.50 126 ARG A C 1
ATOM 999 O O . ARG A 1 126 ? -8.960 -2.964 24.082 1.00 93.50 126 ARG A O 1
ATOM 1006 N N . ASN A 1 127 ? -7.145 -3.617 22.932 1.00 95.00 127 ASN A N 1
ATOM 1007 C CA . ASN A 1 127 ? -6.251 -3.628 24.087 1.00 95.00 127 ASN A CA 1
ATOM 1008 C C . ASN A 1 127 ? -6.139 -2.251 24.748 1.00 95.00 127 ASN A C 1
ATOM 1010 O O . ASN A 1 127 ? -6.211 -2.164 25.969 1.00 95.00 127 ASN A O 1
ATOM 1014 N N . SER A 1 128 ? -6.038 -1.169 23.971 1.00 94.94 128 SER A N 1
ATOM 1015 C CA . SER A 1 128 ? -6.033 0.191 24.523 1.00 94.94 128 SER A CA 1
ATOM 1016 C C . SER A 1 128 ? -7.327 0.533 25.266 1.00 94.94 128 SER A C 1
ATOM 1018 O O . SER A 1 128 ? -7.261 1.151 26.326 1.00 94.94 128 SER A O 1
ATOM 1020 N N . VAL A 1 129 ? -8.489 0.111 24.757 1.00 92.88 129 VAL A N 1
ATOM 1021 C CA . VAL A 1 129 ? -9.779 0.299 25.445 1.00 92.88 129 VAL A CA 1
ATOM 1022 C C . VAL A 1 129 ? -9.825 -0.504 26.746 1.00 92.88 129 VAL A C 1
ATOM 1024 O O . VAL A 1 129 ? -10.202 0.038 27.782 1.00 92.88 129 VAL A O 1
ATOM 1027 N N . THR A 1 130 ? -9.390 -1.764 26.725 1.00 93.50 130 THR A N 1
ATOM 1028 C CA . THR A 1 130 ? -9.325 -2.612 27.925 1.00 93.50 130 THR A CA 1
ATOM 1029 C C . THR A 1 130 ? -8.408 -2.015 28.991 1.00 93.50 130 THR A C 1
ATOM 1031 O O . THR A 1 130 ? -8.789 -1.944 30.157 1.00 93.50 130 THR A O 1
ATOM 1034 N N . THR A 1 131 ? -7.217 -1.545 28.608 1.00 95.44 131 THR A N 1
ATOM 1035 C CA . THR A 1 131 ? -6.297 -0.867 29.531 1.00 95.44 131 THR A CA 1
ATOM 1036 C C . THR A 1 131 ? -6.932 0.389 30.121 1.00 95.44 131 THR A C 1
ATOM 1038 O O . THR A 1 131 ? -6.902 0.554 31.333 1.00 95.44 131 THR A O 1
ATOM 1041 N N . LEU A 1 132 ? -7.576 1.223 29.300 1.00 95.12 132 LEU A N 1
ATOM 1042 C CA . LEU A 1 132 ? -8.244 2.440 29.765 1.00 95.12 132 LEU A CA 1
ATOM 1043 C C . LEU A 1 132 ? -9.331 2.153 30.813 1.00 95.12 132 LEU A C 1
ATOM 1045 O O . LEU A 1 132 ? -9.409 2.849 31.823 1.00 95.12 132 LEU A O 1
ATOM 1049 N N . LEU A 1 133 ? -10.166 1.138 30.580 1.00 94.94 133 LEU A N 1
ATOM 1050 C CA . LEU A 1 133 ? -11.215 0.735 31.520 1.00 94.94 133 LEU A CA 1
ATOM 1051 C C . LEU A 1 133 ? -10.630 0.224 32.842 1.00 94.94 133 LEU A C 1
ATOM 1053 O O . LEU A 1 133 ? -11.086 0.625 33.914 1.00 94.94 133 LEU A O 1
ATOM 1057 N N . ASN A 1 134 ? -9.577 -0.594 32.767 1.00 94.94 134 ASN A N 1
ATOM 1058 C CA . ASN A 1 134 ? -8.869 -1.091 33.946 1.00 94.94 134 ASN A CA 1
ATOM 1059 C C . ASN A 1 134 ? -8.240 0.048 34.759 1.00 94.94 134 ASN A C 1
ATOM 1061 O O . ASN A 1 134 ? -8.408 0.085 35.976 1.00 94.94 134 ASN A O 1
ATOM 1065 N N . ASP A 1 135 ? -7.569 0.991 34.095 1.00 96.19 135 ASP A N 1
ATOM 1066 C CA . ASP A 1 135 ? -6.944 2.150 34.741 1.00 96.19 135 ASP A CA 1
ATOM 1067 C C . ASP A 1 135 ? -7.991 3.056 35.409 1.00 96.19 135 ASP A C 1
ATOM 1069 O O . ASP A 1 135 ? -7.739 3.634 36.467 1.00 96.19 135 ASP A O 1
ATOM 1073 N N . ALA A 1 136 ? -9.187 3.152 34.822 1.00 95.31 136 ALA A N 1
ATOM 1074 C CA . ALA A 1 136 ? -10.320 3.876 35.391 1.00 95.31 136 ALA A CA 1
ATOM 1075 C C . ALA A 1 136 ? -11.050 3.104 36.509 1.00 95.31 136 ALA A C 1
ATOM 1077 O O . ALA A 1 136 ? -11.892 3.684 37.195 1.00 95.31 136 ALA A O 1
ATOM 1078 N N . GLY A 1 137 ? -10.760 1.811 36.696 1.00 95.50 137 GLY A N 1
ATOM 1079 C CA . GLY A 1 137 ? -11.483 0.941 37.627 1.00 95.50 137 GLY A CA 1
ATOM 1080 C C . GLY A 1 137 ? -12.948 0.711 37.238 1.00 95.50 137 GLY A C 1
ATOM 1081 O O . GLY A 1 137 ? -13.780 0.477 38.114 1.00 95.50 137 GLY A O 1
ATOM 1082 N N . VAL A 1 138 ? -13.268 0.812 35.945 1.00 94.81 138 VAL A N 1
ATOM 1083 C CA . VAL A 1 138 ? -14.626 0.688 35.396 1.00 94.81 138 VAL A CA 1
ATOM 1084 C C . VAL A 1 138 ? -14.733 -0.623 34.623 1.00 94.81 138 VAL A C 1
ATOM 1086 O O . VAL A 1 138 ? -13.933 -0.884 33.728 1.00 94.81 138 VAL A O 1
ATOM 1089 N N . SER A 1 139 ? -15.722 -1.457 34.937 1.00 92.00 139 SER A N 1
ATOM 1090 C CA . SER A 1 139 ? -15.995 -2.674 34.170 1.00 92.00 139 SER A CA 1
ATOM 1091 C C . SER A 1 139 ? -16.756 -2.363 32.877 1.00 92.00 139 SER A C 1
ATOM 1093 O O . SER A 1 139 ? -17.412 -1.328 32.751 1.00 92.00 139 SER A O 1
ATOM 1095 N N . VAL A 1 140 ? -16.703 -3.271 31.900 1.00 90.19 140 VAL A N 1
ATOM 1096 C CA . VAL A 1 140 ? -17.389 -3.095 30.605 1.00 90.19 140 VAL A CA 1
ATOM 1097 C C . VAL A 1 140 ? -18.898 -2.891 30.799 1.00 90.19 140 VAL A C 1
ATOM 1099 O O . VAL A 1 140 ? -19.509 -2.085 30.104 1.00 90.19 140 VAL A O 1
ATOM 1102 N N . GLU A 1 141 ? -19.494 -3.557 31.788 1.00 92.62 141 GLU A N 1
ATOM 1103 C CA . GLU A 1 141 ? -20.923 -3.474 32.114 1.00 92.62 141 GLU A CA 1
ATOM 1104 C C . GLU A 1 141 ? -21.337 -2.108 32.686 1.00 92.62 141 GLU A C 1
ATOM 1106 O O . GLU A 1 141 ? -22.519 -1.767 32.681 1.00 92.62 141 GLU A O 1
ATOM 1111 N N . GLN A 1 142 ? -20.380 -1.318 33.182 1.00 92.56 142 GLN A N 1
ATOM 1112 C CA . GLN A 1 142 ? -20.615 0.031 33.705 1.00 92.56 142 GLN A CA 1
ATOM 1113 C C . GLN A 1 142 ? -20.597 1.104 32.604 1.00 92.56 142 GLN A C 1
ATOM 1115 O O . GLN A 1 142 ? -20.922 2.262 32.869 1.00 92.56 142 GLN A O 1
ATOM 1120 N N . VAL A 1 143 ? -20.252 0.743 31.363 1.00 90.88 143 VAL A N 1
ATOM 1121 C CA . VAL A 1 143 ? -20.291 1.654 30.214 1.00 90.88 143 VAL A CA 1
ATOM 1122 C C . VAL A 1 143 ? -21.709 1.694 29.643 1.00 90.88 143 VAL A C 1
ATOM 1124 O O . VAL A 1 143 ? -22.167 0.748 29.010 1.00 90.88 143 VAL A O 1
ATOM 1127 N N . ASN A 1 144 ? -22.420 2.806 29.846 1.00 91.31 144 ASN A N 1
ATOM 1128 C CA . ASN A 1 144 ? -23.810 2.932 29.390 1.00 91.31 144 ASN A CA 1
ATOM 1129 C C . ASN A 1 144 ? -23.954 3.376 27.928 1.00 91.31 144 ASN A C 1
ATOM 1131 O O . ASN A 1 144 ? -24.923 3.000 27.272 1.00 91.31 144 ASN A O 1
ATOM 1135 N N . THR A 1 145 ? -23.010 4.172 27.421 1.00 90.06 145 THR A N 1
ATOM 1136 C CA . THR A 1 145 ? -23.098 4.777 26.087 1.00 90.06 145 THR A CA 1
ATOM 1137 C C . THR A 1 145 ? -21.710 4.921 25.477 1.00 90.06 145 THR A C 1
ATOM 1139 O O . THR A 1 145 ? -20.779 5.359 26.151 1.00 90.06 145 THR A O 1
ATOM 1142 N N . VAL A 1 146 ? -21.588 4.609 24.186 1.00 86.94 146 VAL A N 1
ATOM 1143 C CA . VAL A 1 146 ? -20.392 4.862 23.372 1.00 86.94 146 VAL A CA 1
ATOM 1144 C C . VAL A 1 146 ? -20.771 5.831 22.256 1.00 86.94 146 VAL A C 1
ATOM 1146 O O . VAL A 1 146 ? -21.768 5.619 21.570 1.00 86.94 146 VAL A O 1
ATOM 1149 N N . PHE A 1 147 ? -19.978 6.886 22.078 1.00 84.88 147 PHE A N 1
ATOM 1150 C CA . PHE A 1 147 ? -20.119 7.843 20.979 1.00 84.88 147 PHE A CA 1
ATOM 1151 C C . PHE A 1 147 ? -19.001 7.600 19.955 1.00 84.88 147 PHE A C 1
ATOM 1153 O O . PHE A 1 147 ? -17.855 7.389 20.359 1.00 84.88 147 PHE A O 1
ATOM 1160 N N . PHE A 1 148 ? -19.335 7.615 18.662 1.00 74.25 148 PHE A N 1
ATOM 1161 C CA . PHE A 1 148 ? -18.420 7.396 17.536 1.00 74.25 148 PHE A CA 1
ATOM 1162 C C . PHE A 1 148 ? -18.677 8.400 16.410 1.00 74.25 148 PHE A C 1
ATOM 1164 O O . PHE A 1 148 ? -19.853 8.795 16.234 1.00 74.25 148 PHE A O 1
#